Protein AF-A0AAD4D1Y8-F1 (afdb_monomer)

Organism: NCBI:txid604196

Radius of gyration: 21.28 Å; Cα contacts (8 Å, |Δi|>4): 55; chains: 1; bounding box: 66×30×38 Å

Foldseek 3Di:
DWAWDDDPPDTFTWDWDDDPNDIDTDPDTHGDDPDPDDDDDDDDFDDPDPDDDDDDDDDDPPDPDDDDDDDDDDPPDDDDPCRRPDDDDDDDDDDDD

InterPro domains:
  IPR001580 Calreticulin/calnexin [PF00262] (46-93)
  IPR001580 Calreticulin/calnexin [PTHR11073] (1-45)
  IPR009033 Calreticulin/calnexin, P domain superfamily [SSF63887] (44-86)
  IPR013320 Concanavalin A-like lectin/glucanase domain superfamily [SSF49899] (1-46)

Structure (mmCIF, N/CA/C/O backbone):
data_AF-A0AAD4D1Y8-F1
#
_entry.id   AF-A0AAD4D1Y8-F1
#
loop_
_atom_site.group_PDB
_atom_site.id
_atom_site.type_symbol
_atom_site.label_atom_id
_atom_site.label_alt_id
_atom_site.label_comp_id
_atom_site.label_asym_id
_atom_site.label_entity_id
_atom_site.label_seq_id
_atom_site.pdbx_PDB_ins_code
_atom_site.Cartn_x
_atom_site.Cartn_y
_atom_site.Cartn_z
_atom_site.occupancy
_atom_site.B_iso_or_equiv
_atom_site.auth_seq_id
_atom_site.auth_comp_id
_atom_site.auth_asym_id
_atom_site.auth_atom_id
_atom_site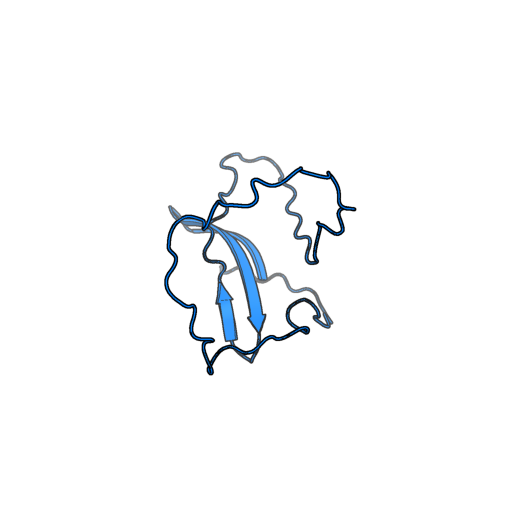.pdbx_PDB_model_num
ATOM 1 N N . MET A 1 1 ? -6.720 -0.939 -5.427 1.00 91.25 1 MET A N 1
ATOM 2 C CA . MET A 1 1 ? -7.503 -0.699 -4.191 1.00 91.25 1 MET A CA 1
ATOM 3 C C . MET A 1 1 ? -6.543 -0.236 -3.111 1.00 91.25 1 MET A C 1
ATOM 5 O O . MET A 1 1 ? -5.454 -0.790 -3.019 1.00 91.25 1 MET A O 1
ATOM 9 N N . PHE A 1 2 ? -6.920 0.787 -2.348 1.00 93.38 2 PHE A N 1
ATOM 10 C CA . PHE A 1 2 ? -6.092 1.349 -1.285 1.00 93.38 2 PHE A CA 1
ATOM 11 C C . PHE A 1 2 ? -6.964 1.723 -0.085 1.00 93.38 2 PHE A C 1
ATOM 13 O O . PHE A 1 2 ? -7.993 2.367 -0.277 1.00 93.38 2 PHE A O 1
ATOM 20 N N . GLY A 1 3 ? -6.553 1.337 1.123 1.00 92.38 3 GLY A N 1
ATOM 21 C CA . GLY A 1 3 ? -7.228 1.743 2.359 1.00 92.38 3 GLY A CA 1
ATOM 22 C C . GLY A 1 3 ? -7.092 0.735 3.503 1.00 92.38 3 GLY A C 1
ATOM 23 O O . GLY A 1 3 ? -6.639 -0.388 3.278 1.00 92.38 3 GLY A O 1
ATOM 24 N N . PRO A 1 4 ? -7.442 1.125 4.740 1.00 93.00 4 PRO A N 1
ATOM 25 C CA . PRO A 1 4 ? -7.448 0.224 5.887 1.00 93.00 4 PRO A CA 1
ATOM 26 C C . PRO A 1 4 ? -8.540 -0.845 5.753 1.00 93.00 4 PRO A C 1
ATOM 28 O O . PRO A 1 4 ? -9.658 -0.548 5.343 1.00 93.00 4 PRO A O 1
ATOM 31 N N . ASP A 1 5 ? -8.221 -2.070 6.160 1.00 91.69 5 ASP A N 1
ATOM 32 C CA . ASP A 1 5 ? -9.164 -3.173 6.324 1.00 91.69 5 ASP A CA 1
ATOM 33 C C . ASP A 1 5 ? -8.993 -3.814 7.699 1.00 91.69 5 ASP A C 1
ATOM 35 O O . ASP A 1 5 ? -7.880 -4.085 8.168 1.00 91.69 5 ASP A O 1
ATOM 39 N N . VAL A 1 6 ? -10.126 -4.005 8.366 1.00 89.31 6 VAL A N 1
ATOM 40 C CA . VAL A 1 6 ? -10.220 -4.464 9.746 1.00 89.31 6 VAL A CA 1
ATOM 41 C C . VAL A 1 6 ? -11.265 -5.567 9.803 1.00 89.31 6 VAL A C 1
ATOM 43 O O . VAL A 1 6 ? -12.463 -5.306 9.845 1.00 89.31 6 VAL A O 1
ATOM 46 N N . CYS A 1 7 ? -10.791 -6.808 9.879 1.00 88.31 7 CYS A N 1
ATOM 47 C CA . CYS A 1 7 ? -11.620 -7.994 10.044 1.00 88.31 7 CYS A CA 1
ATOM 48 C C . CYS A 1 7 ? -11.153 -8.778 11.280 1.00 88.31 7 CYS A C 1
ATOM 50 O O . CYS A 1 7 ? -10.252 -9.622 11.228 1.00 88.31 7 CYS A O 1
ATOM 52 N N . GLY A 1 8 ? -11.751 -8.470 12.435 1.00 86.75 8 GLY A N 1
ATOM 53 C CA . GLY A 1 8 ? -11.429 -9.112 13.711 1.00 86.75 8 GLY A CA 1
ATOM 54 C C . GLY A 1 8 ? -9.969 -8.902 14.130 1.00 86.75 8 GLY A C 1
ATOM 55 O O . GLY A 1 8 ? -9.561 -7.789 14.475 1.00 86.75 8 GLY A O 1
ATOM 56 N N . ALA A 1 9 ? -9.188 -9.986 14.124 1.00 84.75 9 ALA A N 1
ATOM 57 C CA . ALA A 1 9 ? -7.764 -9.965 14.462 1.00 84.75 9 ALA A CA 1
ATOM 58 C C . ALA A 1 9 ? -6.870 -9.483 13.305 1.00 84.75 9 ALA A C 1
ATOM 60 O O . ALA A 1 9 ? -5.768 -8.998 13.555 1.00 84.75 9 ALA A O 1
ATOM 61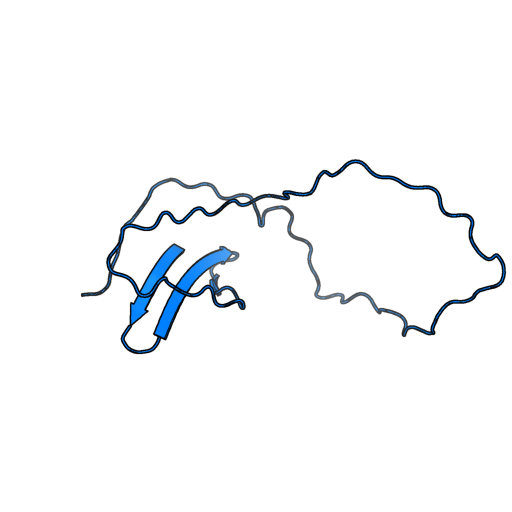 N N . GLN A 1 10 ? -7.333 -9.590 12.055 1.00 86.19 10 GLN A N 1
ATOM 62 C CA . GLN A 1 10 ? -6.574 -9.160 10.884 1.00 86.19 10 GLN A CA 1
ATOM 63 C C . GLN A 1 10 ? -6.843 -7.680 10.618 1.00 86.19 10 GLN A C 1
ATOM 65 O O . GLN A 1 10 ? -7.962 -7.287 10.292 1.00 86.19 10 GLN A O 1
ATOM 70 N N . LYS A 1 11 ? -5.814 -6.850 10.804 1.00 89.50 11 LYS A N 1
ATOM 71 C CA . LYS A 1 11 ? -5.885 -5.398 10.615 1.00 89.50 11 LYS A CA 1
ATOM 72 C C . LYS A 1 11 ? -4.697 -4.951 9.789 1.00 89.50 11 LYS A C 1
ATOM 74 O O . LYS A 1 11 ? -3.572 -4.975 10.286 1.00 89.50 11 LYS A O 1
ATOM 79 N N . ARG A 1 12 ? -4.941 -4.545 8.548 1.00 90.81 12 ARG A N 1
ATOM 80 C CA . ARG A 1 12 ? -3.884 -4.080 7.647 1.00 90.81 12 ARG A CA 1
ATOM 81 C C . ARG A 1 12 ? -4.402 -3.026 6.688 1.00 90.81 12 ARG A C 1
ATOM 83 O O . ARG A 1 12 ? -5.584 -3.003 6.367 1.00 90.81 12 ARG A O 1
ATOM 90 N N . VAL A 1 13 ? -3.517 -2.171 6.201 1.00 92.38 13 VAL A N 1
ATOM 91 C CA . VAL A 1 13 ? -3.823 -1.314 5.054 1.00 92.38 13 VAL A CA 1
ATOM 92 C C . VAL A 1 13 ? -3.607 -2.131 3.786 1.00 92.38 13 VAL A C 1
ATOM 94 O O . VAL A 1 13 ? -2.505 -2.618 3.538 1.00 92.38 13 VAL A O 1
ATOM 97 N N . HIS A 1 14 ? -4.659 -2.300 2.987 1.00 91.56 14 HIS A N 1
ATOM 98 C CA . HIS A 1 14 ? -4.547 -2.915 1.671 1.00 91.56 14 HIS A CA 1
ATOM 99 C C . HIS A 1 14 ? -3.910 -1.944 0.696 1.00 91.56 14 HIS A C 1
ATOM 101 O O . HIS A 1 14 ? -4.365 -0.811 0.528 1.00 91.56 14 HIS A O 1
ATOM 107 N N . LEU A 1 15 ? -2.907 -2.449 -0.008 1.00 91.94 15 LEU A N 1
ATOM 108 C CA . LEU A 1 15 ? -2.351 -1.846 -1.201 1.00 91.94 15 LEU A CA 1
ATOM 109 C C . LEU A 1 15 ? -2.383 -2.915 -2.296 1.00 91.94 15 LEU A C 1
ATOM 111 O O . LEU A 1 15 ? -1.648 -3.900 -2.251 1.00 91.94 15 LEU A O 1
ATOM 115 N N . ILE A 1 16 ? -3.328 -2.768 -3.223 1.00 91.69 16 ILE A N 1
ATOM 116 C CA . ILE A 1 16 ? -3.566 -3.726 -4.306 1.00 91.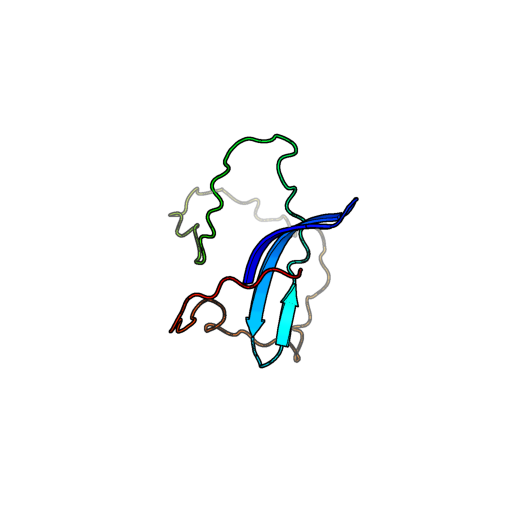69 16 ILE A CA 1
ATOM 117 C C . ILE A 1 16 ? -3.425 -3.004 -5.635 1.00 91.69 16 ILE A C 1
ATOM 119 O O . ILE A 1 16 ? -4.198 -2.081 -5.925 1.00 91.69 16 ILE A O 1
ATOM 123 N N . PHE A 1 17 ? -2.501 -3.488 -6.459 1.00 91.56 17 PHE A N 1
ATOM 124 C CA . PHE A 1 17 ? -2.311 -3.041 -7.833 1.00 91.56 17 PHE A CA 1
ATOM 125 C C . PHE A 1 17 ? -2.890 -4.068 -8.803 1.00 91.56 17 PHE A C 1
ATOM 127 O O . PHE A 1 17 ? -2.749 -5.274 -8.607 1.00 91.56 17 PHE A O 1
ATOM 134 N N . HIS A 1 18 ? -3.553 -3.587 -9.849 1.00 90.31 18 HIS A N 1
ATOM 135 C CA . HIS A 1 18 ? -4.053 -4.433 -10.924 1.00 90.31 18 HIS A CA 1
ATOM 136 C C . HIS A 1 18 ? -3.121 -4.304 -12.125 1.00 90.31 18 HIS A C 1
ATOM 138 O O . HIS A 1 18 ? -3.006 -3.221 -12.690 1.00 90.31 18 HIS A O 1
ATOM 144 N N . HIS A 1 19 ? -2.497 -5.398 -12.547 1.00 90.12 19 HIS A N 1
ATOM 145 C CA . HIS A 1 19 ? -1.597 -5.418 -13.699 1.00 90.12 19 HIS A CA 1
ATOM 146 C C . HIS A 1 19 ? -1.784 -6.723 -14.474 1.00 90.12 19 HIS A C 1
ATOM 148 O O . HIS A 1 19 ? -1.987 -7.778 -13.875 1.00 90.12 19 HIS A O 1
ATOM 154 N N . ASN A 1 20 ? -1.783 -6.660 -15.808 1.00 87.94 20 ASN A N 1
ATOM 155 C CA . ASN A 1 20 ? -1.954 -7.829 -16.684 1.00 87.94 20 ASN A CA 1
ATOM 156 C C . ASN A 1 20 ? -3.163 -8.729 -16.342 1.00 87.94 20 ASN A C 1
ATOM 158 O O . ASN A 1 20 ? -3.072 -9.955 -16.376 1.00 87.94 20 ASN A O 1
ATOM 162 N N . GLY A 1 21 ? -4.303 -8.123 -15.989 1.00 89.50 21 GLY A N 1
ATOM 163 C CA . GLY A 1 21 ? -5.545 -8.847 -15.683 1.00 89.50 21 GLY A CA 1
ATOM 164 C C . GLY A 1 21 ? -5.563 -9.537 -14.315 1.00 89.50 21 GLY A C 1
ATOM 165 O O . GLY A 1 21 ? -6.481 -10.304 -14.028 1.00 89.50 21 GLY A O 1
ATOM 166 N N . LYS A 1 22 ? -4.557 -9.292 -13.468 1.00 92.50 22 LYS A N 1
ATOM 167 C CA . LYS A 1 22 ? -4.451 -9.877 -12.132 1.00 92.50 22 LYS A CA 1
ATOM 168 C C . LYS A 1 22 ? -4.308 -8.795 -11.067 1.00 92.50 22 LYS A C 1
ATOM 170 O O . LYS A 1 22 ? -3.607 -7.802 -11.244 1.00 92.50 22 LYS A O 1
ATOM 175 N N . ASN A 1 23 ? -4.940 -9.040 -9.922 1.00 91.75 23 ASN A N 1
ATOM 176 C CA . ASN A 1 23 ? -4.758 -8.246 -8.713 1.00 91.75 23 ASN A CA 1
ATOM 177 C C . ASN A 1 23 ? -3.569 -8.784 -7.913 1.00 91.75 23 ASN A C 1
ATOM 179 O O . ASN A 1 23 ? -3.542 -9.957 -7.529 1.00 91.75 23 ASN A O 1
ATOM 183 N N . PHE A 1 24 ? -2.594 -7.922 -7.656 1.00 92.19 24 PHE A N 1
ATOM 184 C CA . PHE A 1 24 ? -1.419 -8.214 -6.851 1.00 92.19 24 PHE A CA 1
ATOM 185 C C . PHE A 1 24 ? -1.537 -7.518 -5.500 1.00 92.19 24 PHE A C 1
ATOM 187 O O . PHE A 1 24 ? -1.739 -6.306 -5.433 1.00 92.19 24 PHE A O 1
ATOM 194 N N . LEU A 1 25 ? -1.406 -8.301 -4.430 1.00 89.38 25 LEU A N 1
ATOM 195 C CA . LEU A 1 25 ? -1.350 -7.806 -3.059 1.00 89.38 25 LEU A CA 1
ATOM 196 C C . LEU A 1 25 ? 0.106 -7.498 -2.691 1.00 89.38 25 LEU A C 1
ATOM 198 O O . LEU A 1 25 ? 1.005 -8.281 -3.017 1.00 89.38 25 LEU A O 1
ATOM 202 N N . THR A 1 26 ? 0.338 -6.386 -1.999 1.00 87.25 26 THR A N 1
ATOM 203 C CA . THR A 1 26 ? 1.656 -6.078 -1.440 1.00 87.25 26 THR A CA 1
ATOM 204 C C . THR A 1 26 ? 2.074 -7.133 -0.412 1.00 87.25 26 THR A C 1
ATOM 206 O O . THR A 1 26 ? 1.260 -7.624 0.366 1.00 87.25 26 THR A O 1
ATOM 209 N N . LYS A 1 27 ? 3.358 -7.513 -0.440 1.00 83.75 27 LYS A N 1
ATOM 210 C CA . LYS A 1 27 ? 3.938 -8.488 0.500 1.00 83.75 27 LYS A CA 1
ATOM 211 C C . LYS A 1 27 ? 4.174 -7.901 1.890 1.00 83.75 27 LYS A C 1
ATOM 213 O O . LYS A 1 27 ? 4.233 -8.643 2.861 1.00 83.75 27 LYS A O 1
ATOM 218 N N . GLU A 1 28 ? 4.361 -6.590 1.960 1.00 86.06 28 GLU A N 1
ATOM 219 C CA . GLU A 1 28 ? 4.526 -5.860 3.209 1.00 86.06 28 GLU A CA 1
ATOM 220 C C . GLU A 1 28 ? 3.165 -5.613 3.855 1.00 86.06 28 GLU A C 1
ATOM 222 O O . GLU A 1 28 ? 2.196 -5.249 3.184 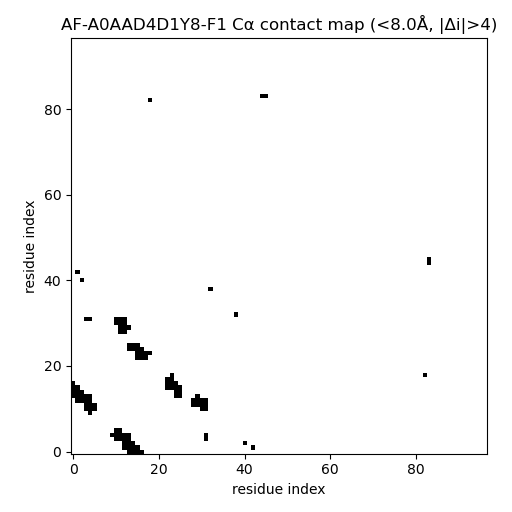1.00 86.06 28 GLU A O 1
ATOM 227 N N . GLU A 1 29 ? 3.099 -5.808 5.168 1.00 83.19 29 GLU A N 1
ATOM 228 C CA . GLU A 1 29 ? 1.904 -5.531 5.951 1.00 83.19 29 GLU A CA 1
ATOM 229 C C . GLU A 1 29 ? 2.034 -4.172 6.634 1.00 83.19 29 GLU A C 1
ATOM 231 O O . GLU A 1 29 ? 2.936 -3.937 7.438 1.00 83.19 29 GLU A O 1
ATOM 236 N N . PHE A 1 30 ? 1.099 -3.276 6.330 1.00 88.00 30 PHE A N 1
ATOM 237 C CA . PHE A 1 30 ? 1.039 -1.955 6.940 1.00 88.00 30 PHE A CA 1
ATOM 238 C C . PHE A 1 30 ? 0.027 -1.970 8.094 1.00 88.00 30 PHE A C 1
ATOM 240 O O . PHE A 1 30 ? -1.158 -2.225 7.852 1.00 88.00 30 PHE A O 1
ATOM 247 N N . PRO A 1 31 ? 0.450 -1.712 9.343 1.00 87.25 31 PRO A N 1
ATOM 248 C CA . PRO A 1 31 ? -0.438 -1.781 10.496 1.00 87.25 31 PRO A CA 1
ATOM 249 C C . PRO A 1 31 ? -1.458 -0.639 10.494 1.00 87.25 31 PRO A C 1
ATOM 251 O O . PRO A 1 31 ? -1.155 0.497 10.132 1.00 87.25 31 PRO A O 1
ATOM 254 N N . VAL A 1 32 ? -2.668 -0.940 10.964 1.00 90.62 32 VAL A N 1
ATOM 255 C CA . VAL A 1 32 ? -3.732 0.054 11.162 1.00 90.62 32 VAL A CA 1
ATOM 256 C C . VAL A 1 32 ? -3.667 0.583 12.602 1.00 90.62 32 VAL A C 1
ATOM 258 O O . VAL A 1 32 ? -3.554 -0.225 13.535 1.00 90.62 32 VAL A O 1
ATOM 261 N N . PRO A 1 33 ? -3.750 1.909 12.824 1.00 90.44 33 PRO A N 1
ATOM 262 C CA . PRO A 1 33 ? -3.891 2.486 14.158 1.00 90.44 33 PRO A CA 1
ATOM 263 C C . PRO A 1 33 ? -5.052 1.855 14.941 1.00 90.44 33 PRO A C 1
ATOM 265 O O . PRO A 1 33 ? -6.107 1.556 14.388 1.00 90.44 33 PRO A O 1
ATOM 268 N N . LYS A 1 34 ? -4.855 1.632 16.245 1.00 88.12 34 LYS A N 1
ATOM 269 C CA . LYS A 1 34 ? -5.840 0.964 17.122 1.00 88.12 34 LYS A CA 1
ATOM 270 C C . LYS A 1 34 ? -6.771 1.929 17.862 1.00 88.12 34 LYS A C 1
ATOM 272 O O . LYS A 1 34 ? -7.589 1.473 18.656 1.00 88.12 34 LYS A O 1
ATOM 277 N N . ASP A 1 35 ? -6.601 3.232 17.673 1.00 92.00 35 ASP A N 1
ATOM 278 C CA . ASP A 1 35 ? -7.422 4.242 18.336 1.00 92.00 35 ASP A CA 1
ATOM 279 C C . ASP A 1 35 ? -8.729 4.516 17.563 1.00 92.00 35 ASP A C 1
ATOM 281 O O . ASP A 1 35 ? -8.982 3.950 16.500 1.00 92.00 35 ASP A O 1
ATOM 285 N N . THR A 1 36 ? -9.583 5.368 18.130 1.00 92.19 36 THR A N 1
ATOM 286 C CA . THR A 1 36 ? -10.859 5.797 17.535 1.00 92.19 36 THR A CA 1
ATOM 287 C C . THR A 1 36 ? -10.760 7.147 16.817 1.00 92.19 36 THR A C 1
ATOM 289 O O . THR A 1 36 ? -11.781 7.774 16.536 1.00 92.19 36 THR A O 1
ATOM 292 N N . LYS A 1 37 ? -9.544 7.644 16.561 1.00 94.69 37 LYS A N 1
ATOM 293 C CA . LYS A 1 37 ? -9.315 8.953 15.942 1.00 94.69 37 LYS A CA 1
ATOM 294 C C . LYS A 1 37 ? -9.350 8.848 14.418 1.00 94.69 37 LYS A C 1
ATOM 296 O O . LYS A 1 37 ? -9.187 7.780 13.834 1.00 94.69 37 LYS A O 1
ATOM 301 N N . THR A 1 38 ? -9.543 9.989 13.765 1.00 92.81 38 THR A N 1
ATOM 302 C CA . THR A 1 38 ? -9.469 10.097 12.305 1.00 92.81 38 THR A CA 1
ATOM 303 C C . THR A 1 38 ? -8.013 10.045 11.845 1.00 92.81 38 THR A C 1
ATOM 305 O O . THR A 1 38 ? -7.193 10.832 12.316 1.00 92.81 38 THR A O 1
ATOM 308 N N . HIS A 1 39 ? -7.706 9.166 10.887 1.00 91.88 39 HIS A N 1
ATOM 309 C CA . HIS A 1 39 ? -6.369 9.017 10.299 1.00 91.88 39 HIS A CA 1
ATOM 310 C C . HIS A 1 39 ? -6.370 9.371 8.817 1.00 91.88 39 HIS A C 1
ATOM 312 O O . HIS A 1 39 ? -7.318 9.058 8.097 1.00 91.88 39 HIS A O 1
ATOM 318 N N . LEU A 1 40 ? -5.284 9.995 8.360 1.00 91.62 40 LEU A N 1
ATOM 319 C CA . LEU A 1 40 ? -5.063 10.320 6.955 1.00 91.62 40 LEU A CA 1
ATOM 320 C C . LEU A 1 40 ? -4.125 9.291 6.322 1.00 91.62 40 LEU A C 1
ATOM 322 O O . LEU A 1 40 ? -2.982 9.143 6.748 1.00 91.62 40 LEU A O 1
ATOM 326 N N . TYR A 1 41 ? -4.591 8.633 5.264 1.00 92.50 41 TYR A N 1
ATOM 327 C CA . TYR A 1 41 ? -3.795 7.701 4.470 1.00 92.50 41 TYR A CA 1
ATOM 328 C C . TYR A 1 41 ? -3.452 8.342 3.127 1.00 92.50 41 TYR A C 1
ATOM 330 O O . TYR A 1 41 ? -4.341 8.799 2.409 1.00 92.50 41 TYR A O 1
ATOM 338 N N . ARG A 1 42 ? -2.163 8.370 2.776 1.00 91.00 42 ARG A N 1
ATOM 339 C CA . ARG A 1 42 ? -1.670 8.908 1.502 1.00 91.00 42 ARG A CA 1
ATOM 340 C C . ARG A 1 42 ? -0.822 7.862 0.793 1.00 91.00 42 ARG A C 1
ATOM 342 O O . ARG A 1 42 ? 0.161 7.392 1.355 1.00 91.00 42 ARG A O 1
ATOM 349 N N . LEU A 1 43 ? -1.182 7.559 -0.449 1.00 87.94 43 LEU A N 1
ATOM 350 C CA . LEU A 1 43 ? -0.376 6.758 -1.361 1.00 87.94 43 LEU A CA 1
ATOM 351 C C . LEU A 1 43 ? 0.293 7.696 -2.369 1.00 87.94 43 LEU A C 1
ATOM 353 O O . LEU A 1 43 ? -0.397 8.410 -3.092 1.00 87.94 43 LEU A O 1
ATOM 357 N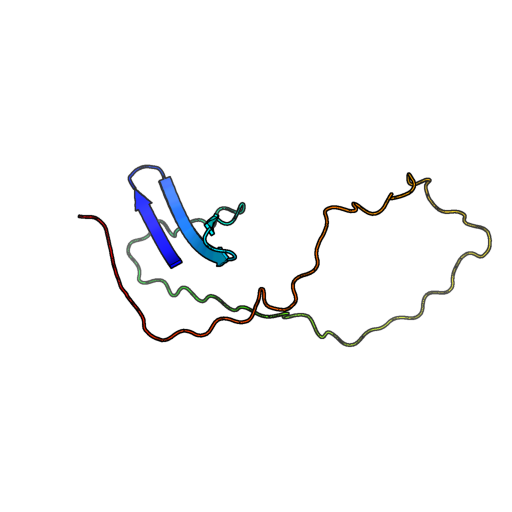 N . THR A 1 44 ? 1.622 7.681 -2.417 1.00 86.00 44 THR A N 1
ATOM 358 C CA . THR A 1 44 ? 2.407 8.345 -3.464 1.00 86.00 44 THR A CA 1
ATOM 359 C C . THR A 1 44 ? 3.038 7.262 -4.327 1.00 86.00 44 THR A C 1
ATOM 361 O O . THR A 1 44 ? 3.637 6.332 -3.794 1.00 86.00 44 THR A O 1
ATOM 364 N N . MET A 1 45 ? 2.887 7.372 -5.643 1.00 80.38 45 MET A N 1
ATOM 365 C CA . MET A 1 45 ? 3.395 6.408 -6.616 1.00 80.38 45 MET A CA 1
ATOM 366 C C . MET A 1 45 ? 4.280 7.156 -7.615 1.00 80.38 45 MET A C 1
ATOM 368 O O . MET A 1 45 ? 3.859 8.178 -8.155 1.00 80.38 45 MET A O 1
ATOM 372 N N . GLY A 1 46 ? 5.506 6.675 -7.795 1.00 75.50 46 GLY A N 1
ATOM 373 C CA . GLY A 1 46 ? 6.566 7.324 -8.566 1.00 75.50 46 GLY A CA 1
ATOM 374 C C . GLY A 1 46 ? 7.893 7.268 -7.813 1.00 75.50 46 GLY A C 1
ATOM 375 O O . GLY A 1 46 ? 7.900 7.084 -6.596 1.00 75.50 46 GLY A O 1
ATOM 376 N N . ASN A 1 47 ? 9.007 7.417 -8.528 1.00 67.56 47 ASN A N 1
ATOM 377 C CA . ASN A 1 47 ? 10.347 7.322 -7.953 1.00 67.56 47 ASN A CA 1
ATOM 378 C C . ASN A 1 47 ? 10.682 8.565 -7.091 1.00 67.56 47 ASN A C 1
ATOM 380 O O . ASN A 1 47 ? 10.868 9.649 -7.647 1.00 67.56 47 ASN A O 1
ATOM 384 N N . PRO A 1 48 ? 10.783 8.461 -5.750 1.00 56.81 48 PRO A N 1
ATOM 385 C CA . PRO A 1 48 ? 11.041 9.614 -4.886 1.00 56.81 48 PRO A CA 1
ATOM 386 C C . PRO A 1 48 ? 12.528 10.019 -4.838 1.00 56.81 48 PRO A C 1
ATOM 388 O O . PRO A 1 48 ? 12.859 11.023 -4.212 1.00 56.81 48 PRO A O 1
ATOM 391 N N . GLU A 1 49 ? 13.421 9.258 -5.486 1.00 56.31 49 GLU A N 1
ATOM 392 C CA . GLU A 1 49 ? 14.883 9.395 -5.400 1.00 56.31 49 GLU A CA 1
ATOM 393 C C . GLU A 1 49 ? 15.567 9.747 -6.739 1.00 56.31 49 GLU A C 1
ATOM 395 O O . GLU A 1 49 ? 16.531 9.106 -7.149 1.00 56.31 49 GLU A O 1
ATOM 400 N N . LEU A 1 50 ? 15.147 10.818 -7.417 1.00 54.31 50 LEU A N 1
ATOM 401 C CA . LEU A 1 50 ? 16.108 11.593 -8.222 1.00 54.31 50 LEU A CA 1
ATOM 402 C C . LEU A 1 50 ? 16.921 12.454 -7.245 1.00 54.31 50 LEU A C 1
ATOM 404 O O . LEU A 1 50 ? 16.612 13.618 -7.011 1.00 54.31 50 LEU A O 1
ATOM 408 N N . LYS A 1 51 ? 17.897 11.831 -6.579 1.00 48.78 51 LYS A N 1
ATOM 409 C CA . LYS A 1 51 ? 18.853 12.504 -5.696 1.00 48.78 51 LYS A CA 1
ATOM 410 C C . LYS A 1 51 ? 20.153 12.681 -6.480 1.00 48.78 51 LYS A C 1
ATOM 412 O O . LYS A 1 51 ? 20.716 11.687 -6.936 1.00 48.78 51 LYS A O 1
ATOM 417 N N . ASP A 1 52 ? 20.596 13.924 -6.655 1.00 46.69 52 ASP A N 1
ATOM 418 C CA . ASP A 1 52 ? 21.893 14.239 -7.257 1.00 46.69 52 ASP A CA 1
ATOM 419 C C . ASP A 1 52 ? 23.015 13.502 -6.489 1.00 46.69 52 ASP A C 1
ATOM 421 O O . ASP A 1 52 ? 23.036 13.486 -5.254 1.00 46.69 52 ASP A O 1
ATOM 425 N N . TRP A 1 53 ? 23.905 12.830 -7.226 1.00 58.69 53 TRP A N 1
ATOM 426 C CA . TRP A 1 53 ? 25.145 12.190 -6.739 1.00 58.69 53 TRP A CA 1
ATOM 427 C C . TRP A 1 53 ? 26.006 13.232 -5.966 1.00 58.69 53 TRP A C 1
ATOM 429 O O . TRP A 1 53 ? 25.793 14.418 -6.176 1.00 58.69 53 TRP A O 1
ATOM 439 N N . GLU A 1 54 ? 26.845 12.939 -4.947 1.00 47.50 54 GLU A N 1
ATOM 440 C CA . GLU A 1 54 ? 28.272 12.507 -5.001 1.00 47.50 54 GLU A CA 1
ATOM 441 C C . GLU A 1 54 ? 28.799 12.119 -3.586 1.00 47.50 54 GLU A C 1
ATOM 443 O O . GLU A 1 54 ? 28.268 12.613 -2.585 1.00 47.50 54 GLU A O 1
ATOM 448 N N . PRO A 1 55 ? 29.846 11.269 -3.441 1.00 41.59 55 PRO A N 1
ATOM 449 C CA . PRO A 1 55 ? 31.218 11.806 -3.331 1.00 41.59 55 PRO A CA 1
ATOM 450 C C . PRO A 1 55 ? 32.330 10.924 -3.955 1.00 41.59 55 PRO A C 1
ATOM 452 O O . PRO A 1 55 ? 32.191 9.709 -4.104 1.00 41.59 55 PRO A O 1
ATOM 455 N N . ASN A 1 56 ? 33.486 11.533 -4.254 1.00 60.88 56 ASN A N 1
ATOM 456 C CA . ASN A 1 56 ? 34.668 10.853 -4.806 1.00 60.88 56 ASN A CA 1
ATOM 457 C C . ASN A 1 56 ? 35.445 10.065 -3.735 1.00 60.88 56 ASN A C 1
ATOM 459 O O . ASN A 1 56 ? 35.980 10.644 -2.791 1.00 60.88 56 ASN A O 1
ATOM 463 N N . MET A 1 57 ? 35.574 8.750 -3.922 1.00 61.06 57 MET A N 1
ATOM 464 C CA . MET A 1 57 ? 36.400 7.866 -3.087 1.00 61.06 57 MET A CA 1
ATOM 465 C C . MET A 1 57 ? 37.670 7.449 -3.849 1.00 61.06 57 MET A C 1
ATOM 467 O O . MET A 1 57 ? 37.573 6.964 -4.975 1.00 61.06 57 MET A O 1
ATOM 471 N N . MET A 1 58 ? 38.860 7.587 -3.247 1.00 58.66 58 MET A N 1
ATOM 472 C CA . MET A 1 58 ? 40.090 6.974 -3.781 1.00 58.66 58 MET A CA 1
ATOM 473 C C . MET A 1 58 ? 40.078 5.459 -3.519 1.00 58.66 58 MET A C 1
ATOM 475 O O . MET A 1 58 ? 39.949 5.024 -2.375 1.00 58.66 58 MET A O 1
ATOM 479 N N . THR A 1 59 ? 40.215 4.645 -4.570 1.00 57.91 59 THR A N 1
ATOM 480 C CA . THR A 1 59 ? 40.137 3.174 -4.497 1.00 57.91 59 THR A CA 1
ATOM 481 C C . THR A 1 59 ? 41.492 2.492 -4.284 1.00 57.91 59 THR A C 1
ATOM 483 O O . THR A 1 59 ? 42.490 2.848 -4.905 1.00 57.91 59 THR A O 1
ATOM 486 N N . ASN A 1 60 ? 41.497 1.426 -3.479 1.00 64.94 60 ASN A N 1
ATOM 487 C CA . ASN A 1 60 ? 42.596 0.465 -3.358 1.00 64.94 60 ASN A CA 1
ATOM 488 C C . ASN A 1 60 ? 42.749 -0.354 -4.659 1.00 64.94 60 ASN A C 1
ATOM 490 O O . ASN A 1 60 ? 41.900 -1.188 -4.971 1.00 64.94 60 ASN A O 1
ATOM 494 N N . LEU A 1 61 ? 43.844 -0.137 -5.393 1.00 67.69 61 LEU A N 1
ATOM 495 C CA . LEU A 1 61 ? 44.081 -0.667 -6.747 1.00 67.69 61 LEU A CA 1
ATOM 496 C C . LEU A 1 61 ? 44.228 -2.201 -6.846 1.00 67.69 61 LEU A C 1
ATOM 498 O O . LEU A 1 61 ? 44.123 -2.740 -7.944 1.00 67.69 61 LEU A O 1
ATOM 502 N N . ALA A 1 62 ? 44.470 -2.915 -5.741 1.00 64.94 62 ALA A N 1
ATOM 503 C CA . ALA A 1 62 ? 44.736 -4.362 -5.749 1.00 64.94 62 ALA A CA 1
ATOM 504 C C . ALA A 1 62 ? 43.606 -5.224 -5.148 1.00 64.94 62 ALA A C 1
ATOM 506 O O . ALA A 1 62 ? 43.707 -6.453 -5.116 1.00 64.94 62 ALA A O 1
ATOM 507 N N . TYR A 1 63 ? 42.529 -4.613 -4.652 1.00 67.56 63 TYR A N 1
ATOM 508 C CA . TYR A 1 63 ? 41.459 -5.335 -3.966 1.00 67.56 63 TYR A CA 1
ATOM 509 C C . TYR A 1 63 ? 40.469 -5.966 -4.961 1.00 67.56 63 TYR A C 1
ATOM 511 O O . TYR A 1 63 ? 39.767 -5.263 -5.681 1.00 67.56 63 TYR A O 1
ATOM 519 N N . LYS A 1 64 ? 40.387 -7.306 -4.989 1.00 63.91 64 LYS A N 1
ATOM 520 C CA . LYS A 1 64 ? 39.507 -8.075 -5.900 1.00 63.91 64 LYS A CA 1
ATOM 521 C C . LYS A 1 64 ? 38.090 -8.331 -5.356 1.00 63.91 64 LYS A C 1
ATOM 523 O O .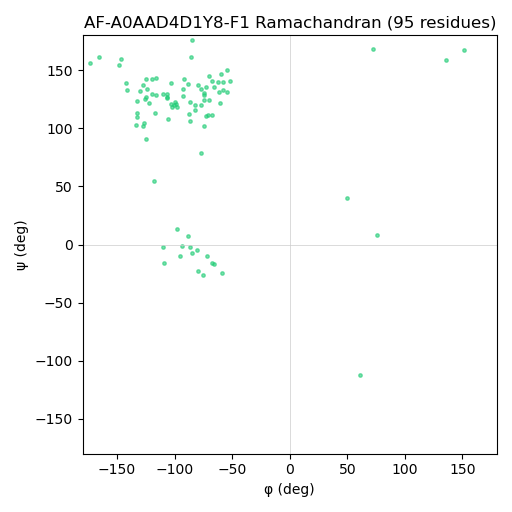 LYS A 1 64 ? 37.325 -9.049 -5.995 1.00 63.91 64 LYS A O 1
ATOM 528 N N . GLY A 1 65 ? 37.734 -7.732 -4.216 1.00 66.56 65 GLY A N 1
ATOM 529 C CA . GLY A 1 65 ? 36.417 -7.895 -3.592 1.00 66.56 65 GLY A CA 1
ATOM 530 C C . GLY A 1 65 ? 36.187 -9.262 -2.942 1.00 66.56 65 GLY A C 1
ATOM 531 O O . GLY A 1 65 ? 36.948 -10.208 -3.141 1.00 66.56 65 GLY A O 1
ATOM 532 N N . GLU A 1 66 ? 35.112 -9.369 -2.159 1.00 65.00 66 GLU A N 1
ATOM 533 C CA . GLU A 1 66 ? 34.550 -10.667 -1.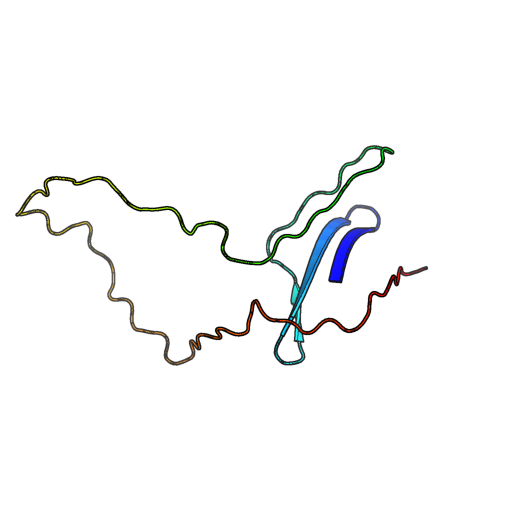775 1.00 65.00 66 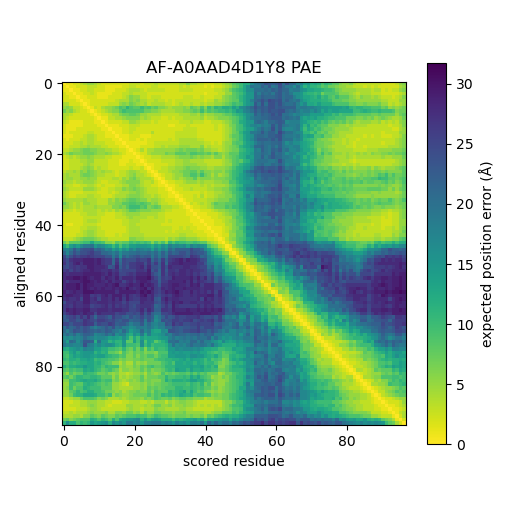GLU A CA 1
ATOM 534 C C . GLU A 1 66 ? 33.994 -11.377 -3.018 1.00 65.00 66 GLU A C 1
ATOM 536 O O . GLU A 1 66 ? 33.301 -10.765 -3.837 1.00 65.00 66 GLU A O 1
ATOM 541 N N . TRP A 1 67 ? 34.285 -12.673 -3.160 1.00 69.12 67 TRP A N 1
ATOM 542 C CA . TRP A 1 67 ? 33.764 -13.486 -4.259 1.00 69.12 67 TRP A CA 1
ATOM 543 C C . TRP A 1 67 ? 32.230 -13.465 -4.269 1.00 69.12 67 TRP A C 1
ATOM 545 O O . TRP A 1 67 ? 31.587 -13.683 -3.241 1.00 69.12 67 TRP A O 1
ATOM 555 N N . LYS A 1 68 ? 31.636 -13.239 -5.446 1.00 62.97 68 LYS A N 1
ATOM 556 C CA . LYS A 1 68 ? 30.192 -13.357 -5.673 1.00 62.97 68 LYS A CA 1
ATOM 557 C C . LYS A 1 68 ? 29.944 -14.272 -6.874 1.00 62.97 68 LYS A C 1
ATOM 559 O O . LYS A 1 68 ? 30.649 -14.141 -7.877 1.00 62.97 68 LYS A O 1
ATOM 564 N N . PRO A 1 69 ? 28.957 -15.183 -6.807 1.00 71.12 69 PRO A N 1
ATOM 565 C CA . PRO A 1 69 ? 28.611 -16.034 -7.940 1.00 71.12 69 PRO A CA 1
ATOM 566 C C . PRO A 1 69 ? 28.194 -15.180 -9.145 1.00 71.12 69 PRO A C 1
ATOM 568 O O . PRO A 1 69 ? 27.578 -14.122 -8.983 1.00 71.12 69 PRO A O 1
ATOM 571 N N . SER A 1 70 ? 28.505 -15.648 -10.360 1.00 69.00 70 SER A N 1
ATOM 572 C CA . SER A 1 70 ? 28.028 -14.992 -11.584 1.00 69.00 70 SER A CA 1
ATOM 573 C C . SER A 1 70 ? 26.503 -14.990 -11.604 1.00 69.00 70 SER A C 1
ATOM 575 O O . SER A 1 70 ? 25.866 -16.042 -11.547 1.00 69.00 70 SER A O 1
ATOM 577 N N . ARG A 1 71 ? 25.908 -13.798 -11.688 1.00 70.62 71 ARG A N 1
ATOM 578 C CA . ARG A 1 71 ? 24.469 -13.647 -11.903 1.00 70.62 71 ARG A CA 1
ATOM 579 C C . ARG A 1 71 ? 24.173 -13.974 -13.363 1.00 70.62 71 ARG A C 1
ATOM 581 O O . ARG A 1 71 ? 24.423 -13.155 -14.239 1.00 70.62 71 ARG A O 1
ATOM 588 N N . ILE A 1 72 ? 23.660 -15.172 -13.619 1.00 74.38 72 ILE A N 1
ATOM 589 C CA . ILE A 1 72 ? 23.103 -15.519 -14.929 1.00 74.38 72 ILE A CA 1
ATOM 590 C C . ILE A 1 72 ? 21.804 -14.711 -15.083 1.00 74.38 72 ILE A C 1
ATOM 592 O O . ILE A 1 72 ? 20.951 -14.793 -14.191 1.00 74.38 72 ILE A O 1
ATOM 596 N N . PRO A 1 73 ? 21.644 -13.901 -16.148 1.00 76.31 73 PRO A N 1
ATOM 597 C CA . PRO A 1 73 ? 20.423 -13.135 -16.345 1.00 76.31 73 PRO A CA 1
ATOM 598 C C . PRO A 1 73 ? 19.253 -14.103 -16.493 1.00 76.31 73 PRO A C 1
ATOM 600 O O . PRO A 1 73 ? 19.329 -15.068 -17.250 1.00 76.31 73 PRO A O 1
ATOM 603 N N . ASN A 1 74 ? 18.179 -13.859 -15.748 1.00 83.19 74 ASN A N 1
ATOM 604 C CA . ASN A 1 74 ? 16.972 -14.662 -15.853 1.00 83.19 74 ASN A CA 1
ATOM 605 C C . ASN A 1 74 ? 16.290 -14.355 -17.201 1.00 83.19 74 ASN A C 1
ATOM 607 O O . ASN A 1 74 ? 15.749 -13.258 -17.341 1.00 83.19 74 ASN A O 1
ATOM 611 N N . PRO A 1 75 ? 16.254 -15.288 -18.171 1.00 84.56 75 PRO A N 1
ATOM 612 C CA . PRO A 1 75 ? 15.647 -15.034 -19.479 1.00 84.56 75 PRO A CA 1
ATOM 613 C C . PRO A 1 75 ? 14.123 -14.846 -19.405 1.00 84.56 75 PRO A C 1
ATOM 615 O O . PRO A 1 75 ? 13.520 -14.342 -20.347 1.00 84.56 75 PRO A O 1
ATOM 618 N N . ALA A 1 76 ? 13.486 -15.232 -18.293 1.00 83.31 76 ALA A N 1
ATOM 619 C CA . ALA A 1 76 ? 12.066 -14.993 -18.051 1.00 83.31 76 ALA A CA 1
ATOM 620 C C . ALA A 1 76 ? 11.772 -13.604 -17.451 1.00 83.31 76 ALA A C 1
ATOM 622 O O . ALA A 1 76 ? 10.602 -13.244 -17.309 1.00 83.31 76 ALA A O 1
ATOM 623 N N . PHE A 1 77 ? 12.795 -12.830 -17.070 1.00 81.56 77 PHE A N 1
ATOM 624 C CA . PHE A 1 77 ? 12.608 -11.473 -16.563 1.00 81.56 77 PHE A CA 1
ATOM 625 C C . PHE A 1 77 ? 12.214 -10.526 -17.699 1.00 81.56 77 PHE A C 1
ATOM 627 O O . PHE A 1 77 ? 12.788 -10.561 -18.786 1.00 81.56 77 PHE A O 1
ATOM 634 N N . LYS A 1 78 ? 11.223 -9.676 -17.435 1.00 81.62 78 LYS A N 1
ATOM 635 C CA . LYS A 1 78 ? 10.756 -8.642 -18.356 1.00 81.62 78 LYS A CA 1
ATOM 636 C C . LYS A 1 78 ? 10.638 -7.342 -17.578 1.00 81.62 78 LYS A C 1
ATOM 638 O O . LYS A 1 78 ? 9.938 -7.306 -16.568 1.00 81.62 78 LYS A O 1
ATOM 643 N N . GLU A 1 79 ? 11.319 -6.306 -18.048 1.00 77.94 79 GLU A N 1
ATOM 644 C CA . GLU A 1 79 ? 11.118 -4.946 -17.555 1.00 77.94 79 GLU A CA 1
ATOM 645 C C . GLU A 1 79 ? 9.835 -4.387 -18.168 1.00 77.94 79 GLU A C 1
ATOM 647 O O . GLU A 1 79 ? 9.598 -4.538 -19.368 1.00 77.94 79 GLU A O 1
ATOM 652 N N . ASP A 1 80 ? 8.998 -3.763 -17.344 1.00 79.94 80 ASP A N 1
ATOM 653 C CA . ASP A 1 80 ? 7.770 -3.114 -17.791 1.00 79.94 80 ASP A CA 1
ATOM 654 C C . ASP A 1 80 ? 7.744 -1.665 -17.279 1.00 79.94 80 ASP A C 1
ATOM 656 O O . ASP A 1 80 ? 7.454 -1.432 -16.102 1.00 79.94 80 ASP A O 1
ATOM 660 N N . PRO A 1 81 ? 8.047 -0.678 -18.140 1.00 78.31 81 PRO A N 1
ATOM 661 C CA . PRO A 1 81 ? 8.070 0.729 -17.750 1.00 78.31 81 PRO A CA 1
ATOM 662 C C . PRO A 1 81 ? 6.668 1.309 -17.500 1.00 78.31 81 PRO A C 1
ATOM 664 O O . PRO A 1 81 ? 6.549 2.423 -16.998 1.00 78.31 81 PRO A O 1
ATOM 667 N N . SER A 1 82 ? 5.595 0.583 -17.836 1.00 78.25 82 SER A N 1
ATOM 668 C CA . SER A 1 82 ? 4.215 1.045 -17.652 1.00 78.25 82 SER A CA 1
ATOM 669 C C . SER A 1 82 ? 3.642 0.751 -16.262 1.00 78.25 82 SER A C 1
ATOM 671 O O . SER A 1 82 ? 2.527 1.174 -15.964 1.00 78.25 82 SER A O 1
ATOM 673 N N . LEU A 1 83 ? 4.401 0.082 -15.384 1.00 80.25 83 LEU A N 1
ATOM 674 C CA . LEU A 1 83 ? 3.942 -0.334 -14.052 1.00 80.25 83 LEU A CA 1
ATOM 675 C C . LEU A 1 83 ? 3.481 0.818 -13.148 1.00 80.25 83 LEU A C 1
ATOM 677 O O . LEU A 1 83 ? 2.671 0.586 -12.252 1.00 80.25 83 LEU A O 1
ATOM 681 N N . GLU A 1 84 ? 3.967 2.037 -13.380 1.00 74.25 84 GLU A N 1
ATOM 682 C CA . GLU A 1 84 ? 3.589 3.242 -12.628 1.00 74.25 84 GLU A CA 1
ATOM 683 C C . GLU A 1 84 ? 2.466 4.046 -13.305 1.00 74.25 84 GLU A C 1
ATOM 685 O O . GLU A 1 84 ? 1.913 4.974 -12.712 1.00 74.25 84 GLU A O 1
ATOM 690 N N . HIS A 1 85 ? 2.106 3.714 -14.548 1.00 76.88 85 HIS A N 1
ATOM 691 C CA . HIS A 1 85 ? 1.193 4.516 -15.352 1.00 76.88 85 HIS A CA 1
ATOM 692 C C . HIS A 1 85 ? -0.188 3.866 -15.450 1.00 76.88 85 HIS A C 1
ATOM 694 O O . HIS A 1 85 ? -0.395 2.890 -16.168 1.00 76.88 85 HIS A O 1
ATOM 700 N N . TYR A 1 86 ? -1.171 4.460 -14.772 1.00 81.06 86 TYR A N 1
ATOM 701 C CA . TYR A 1 86 ? -2.563 4.015 -14.819 1.00 81.06 86 TYR A CA 1
ATOM 702 C C . TYR A 1 86 ? -3.483 5.147 -15.255 1.00 81.06 86 TYR A C 1
ATOM 704 O O . TYR A 1 86 ? -3.431 6.254 -14.718 1.00 81.06 86 TYR A O 1
ATOM 712 N N . ARG A 1 87 ? -4.397 4.849 -16.185 1.00 82.00 87 ARG A N 1
ATOM 713 C CA . ARG A 1 87 ? -5.509 5.745 -16.511 1.00 82.00 87 ARG A CA 1
ATOM 714 C C . ARG A 1 87 ? -6.668 5.468 -15.560 1.00 82.00 87 ARG A C 1
ATOM 716 O O . ARG A 1 87 ? -7.350 4.455 -15.693 1.00 82.00 87 ARG A O 1
ATOM 723 N N . THR A 1 88 ? -6.901 6.360 -14.606 1.00 83.12 88 THR A N 1
ATOM 724 C CA . THR A 1 88 ? -8.044 6.275 -13.692 1.00 83.12 88 THR A CA 1
ATOM 725 C C . THR A 1 88 ? -9.222 7.073 -14.255 1.00 83.12 88 THR A C 1
ATOM 727 O O . THR A 1 88 ? -9.074 8.224 -14.656 1.00 83.12 88 THR A O 1
ATOM 730 N N . GLY A 1 89 ? -10.395 6.440 -14.345 1.00 88.06 89 GLY A N 1
ATOM 731 C CA . GLY A 1 89 ? -11.621 7.067 -14.865 1.00 88.06 89 GLY A CA 1
ATOM 732 C C . GLY A 1 89 ? -12.684 7.353 -13.801 1.00 88.06 89 GLY A C 1
ATOM 733 O O . GLY A 1 89 ? -13.599 8.129 -14.047 1.00 88.06 89 GLY A O 1
ATOM 734 N N . GLY A 1 90 ? -12.569 6.743 -12.619 1.00 90.50 90 GLY A N 1
ATOM 735 C CA . GLY A 1 90 ? -13.536 6.886 -11.536 1.00 90.50 90 GLY A CA 1
ATOM 736 C C . GLY A 1 90 ? -12.993 6.374 -10.206 1.00 90.50 90 GLY A C 1
ATOM 737 O O . GLY A 1 90 ? -12.018 5.621 -10.167 1.00 90.50 90 GLY A O 1
ATOM 738 N N . VAL A 1 91 ? -13.636 6.803 -9.122 1.00 91.88 91 VAL A N 1
ATOM 739 C CA . VAL A 1 91 ? -13.347 6.380 -7.747 1.00 91.88 91 VAL A CA 1
ATOM 740 C C . VAL A 1 91 ? -14.578 5.659 -7.212 1.00 91.88 91 VAL A C 1
ATOM 742 O O . VAL A 1 91 ? -15.685 6.184 -7.302 1.00 91.88 91 VAL A O 1
ATOM 745 N N . GLY A 1 92 ? -14.383 4.457 -6.674 1.00 92.31 92 GLY A N 1
ATOM 746 C CA . GLY A 1 92 ? -15.433 3.656 -6.050 1.00 92.31 92 GLY A CA 1
ATOM 747 C C . GLY A 1 92 ? -15.105 3.374 -4.590 1.00 92.31 92 GLY A C 1
ATOM 748 O O . GLY A 1 92 ? -13.943 3.155 -4.247 1.00 92.31 92 GLY A O 1
ATOM 749 N N . LEU A 1 93 ? -16.134 3.377 -3.746 1.00 91.62 93 LEU A N 1
ATOM 750 C CA . LEU A 1 93 ? -16.067 2.937 -2.358 1.00 91.62 93 LEU A CA 1
ATOM 751 C C . LEU A 1 93 ? -16.992 1.731 -2.226 1.00 91.62 93 LEU A C 1
ATOM 753 O O . LEU A 1 93 ? -18.201 1.869 -2.389 1.00 91.62 93 LEU A O 1
ATOM 757 N N . ASP A 1 94 ? -16.410 0.567 -1.968 1.00 88.62 94 ASP A N 1
ATOM 758 C CA . ASP A 1 94 ? -17.140 -0.683 -1.799 1.00 88.62 94 ASP A CA 1
ATOM 759 C C . ASP A 1 94 ? -16.606 -1.381 -0.549 1.00 88.62 94 ASP A C 1
ATOM 761 O O . ASP A 1 94 ? -15.434 -1.756 -0.484 1.00 88.62 94 ASP A O 1
ATOM 765 N N . TYR A 1 95 ? -17.456 -1.471 0.469 1.00 83.62 95 TYR A N 1
ATOM 766 C CA . TYR A 1 95 ? -17.150 -2.109 1.742 1.00 83.62 95 TYR A CA 1
ATOM 767 C C . TYR A 1 95 ? -18.145 -3.252 1.936 1.00 83.62 95 TYR A C 1
ATOM 769 O O . TYR A 1 95 ? -19.355 -3.057 1.795 1.00 83.62 95 TYR A O 1
ATOM 777 N N . GLY A 1 96 ? -17.630 -4.445 2.248 1.00 73.50 96 GLY A N 1
ATOM 778 C CA . GLY A 1 96 ? -18.458 -5.603 2.573 1.00 73.50 96 GLY A CA 1
ATOM 779 C C . GLY A 1 96 ? -19.370 -5.303 3.763 1.00 73.50 96 GLY A C 1
ATOM 780 O O . GLY A 1 96 ? -18.960 -4.618 4.700 1.00 73.50 96 GLY A O 1
ATOM 781 N N . ARG A 1 97 ? -20.614 -5.783 3.687 1.00 58.25 97 ARG A N 1
ATOM 782 C CA . ARG A 1 97 ? -21.577 -5.721 4.793 1.00 58.25 97 ARG A CA 1
ATOM 783 C C . ARG A 1 97 ? -21.181 -6.640 5.941 1.00 58.25 97 ARG A C 1
ATOM 785 O O . ARG A 1 97 ? -20.666 -7.740 5.645 1.00 58.25 97 ARG A O 1
#

Secondary structure (DSSP, 8-state):
-EEEEEETTEEEEEEEEEETTEEEE-SSPEEPP-SSS--------S----PPP-------TT---S--------TT----GGGG-------------

Sequence (97 aa):
MFGPDVCGAQKRVHLIFHHNGKNFLTKEEFPVPKDTKTHLYRLTMGNPELKDWEPNMMTNLAYKGEWKPSRIPNPAFKEDPSLEHYRTGGVGLDYGR

Solvent-accessible surface area (backbone atoms only — not comparable to full-atom values): 7396 Å² total; per-residue (Å²): 90,77,50,79,45,77,58,91,88,52,52,30,41,46,50,38,50,76,55,96,94,40,83,44,72,60,90,71,84,41,79,57,83,88,70,93,72,92,79,89,87,84,90,85,86,75,84,90,74,89,66,82,86,87,85,96,76,90,77,73,91,83,71,85,69,82,90,71,83,85,82,74,79,62,86,86,67,77,91,65,91,56,80,83,67,77,90,80,89,80,88,86,88,86,76,87,130

Mean predicted aligned error: 11.88 Å

pLDDT: mean 79.88, std 13.17, range [41.5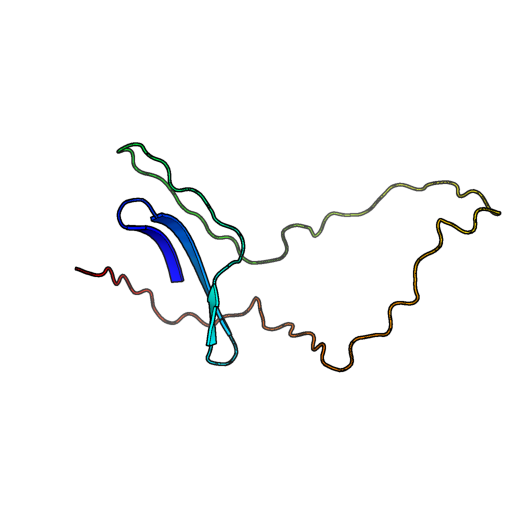9, 94.69]